Protein AF-A0A6C0HVS1-F1 (afdb_monomer_lite)

Secondary structure (DSSP, 8-state):
--HHHHHHHHHHHHHHHHHHHHHHHHHHH--HHHHHHHHHHHHHHHHHHHHHHTTS-SSHHHHHHHHHHHHHHHHHHHHHH-----HHHHHHHHHHHHHHHHHHH-

pLDDT: mean 84.41, std 9.45, range [53.28, 97.5]

Organism: NCBI:txid1070528

Foldseek 3Di:
DDPVLVVLLVVLLVLQLQLVVLVVCCVVVVDCVSVVSSVVSVVVSVVSVVVNVVPDDCADVVLVSVLVSLVVSVVCCCPVVVDDDDPVNVVVSVVVSVVSNVVRND

Radius of gyration: 15.2 Å; chains: 1; bounding box: 33×30×41 Å

Structure (mmCIF, N/CA/C/O backbone):
data_AF-A0A6C0HVS1-F1
#
_entry.id   AF-A0A6C0HVS1-F1
#
loop_
_atom_site.group_PDB
_atom_site.id
_atom_site.type_symbol
_at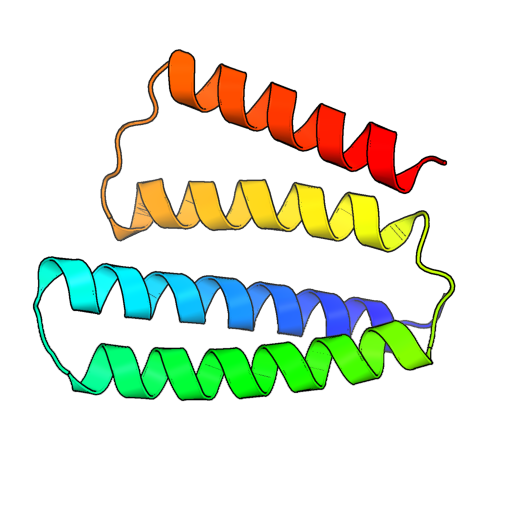om_site.label_atom_id
_atom_site.label_alt_id
_atom_site.label_comp_id
_atom_site.label_asym_id
_atom_site.label_entity_id
_atom_site.label_seq_id
_atom_site.pdbx_PDB_ins_code
_atom_site.Cartn_x
_atom_site.Cartn_y
_atom_site.Cartn_z
_atom_site.occupancy
_atom_site.B_iso_or_equiv
_atom_site.auth_seq_id
_atom_site.auth_comp_id
_atom_site.auth_asym_id
_atom_site.auth_atom_id
_atom_site.pdbx_PDB_model_num
ATOM 1 N N . MET A 1 1 ? -9.545 -7.622 23.564 1.00 59.09 1 MET A N 1
ATOM 2 C CA . MET A 1 1 ? -9.299 -7.412 22.119 1.00 59.09 1 MET A CA 1
ATOM 3 C C . MET A 1 1 ? -8.838 -8.734 21.523 1.00 59.09 1 MET A C 1
ATOM 5 O O . MET A 1 1 ? -7.951 -9.351 22.096 1.00 59.09 1 MET A O 1
ATOM 9 N N . ASN A 1 2 ? -9.495 -9.236 20.476 1.00 69.25 2 ASN A N 1
ATOM 10 C CA . ASN A 1 2 ? -9.283 -10.615 20.032 1.00 69.25 2 ASN A CA 1
ATOM 11 C C . ASN A 1 2 ? -7.993 -10.714 19.194 1.00 69.25 2 ASN A C 1
ATOM 13 O O . ASN A 1 2 ? -7.910 -10.098 18.134 1.00 69.25 2 ASN A O 1
ATOM 17 N N . TYR A 1 3 ? -6.995 -11.468 19.667 1.00 76.75 3 TYR A N 1
ATOM 18 C CA . TYR A 1 3 ? -5.685 -11.666 19.015 1.00 76.75 3 TYR A CA 1
ATOM 19 C C . TYR A 1 3 ? -5.809 -12.067 17.533 1.00 76.75 3 TYR A C 1
ATOM 21 O O . TYR A 1 3 ? -5.043 -11.623 16.680 1.00 76.75 3 TYR A O 1
ATOM 29 N N . TYR A 1 4 ? -6.866 -12.815 17.215 1.00 78.81 4 TYR A N 1
ATOM 30 C CA . TYR A 1 4 ? -7.251 -13.198 15.860 1.00 78.81 4 TYR A CA 1
ATOM 31 C C . TYR A 1 4 ? -7.418 -12.012 14.889 1.00 78.81 4 TYR A C 1
ATOM 33 O O . TYR A 1 4 ? -7.068 -12.112 13.717 1.00 78.81 4 TYR A O 1
ATOM 41 N N . ILE A 1 5 ? -7.930 -10.875 15.366 1.00 77.19 5 ILE A N 1
ATOM 42 C CA . ILE A 1 5 ? -8.193 -9.694 14.533 1.00 77.19 5 ILE A CA 1
ATOM 43 C C . ILE A 1 5 ? -6.888 -8.977 14.188 1.00 77.19 5 ILE A C 1
ATOM 45 O O . ILE A 1 5 ? -6.702 -8.562 13.049 1.00 77.19 5 ILE A O 1
ATOM 49 N N . ILE A 1 6 ? -5.962 -8.888 15.148 1.00 78.75 6 ILE A N 1
ATOM 50 C CA . ILE A 1 6 ? -4.624 -8.330 14.910 1.00 78.75 6 ILE A CA 1
ATOM 51 C C . ILE A 1 6 ? -3.905 -9.162 13.846 1.00 78.75 6 ILE A C 1
ATOM 53 O O . ILE A 1 6 ? -3.340 -8.605 12.909 1.00 78.75 6 ILE A O 1
ATOM 57 N N . LEU A 1 7 ? -3.972 -10.492 13.958 1.00 82.56 7 LEU A N 1
ATOM 58 C CA . LEU A 1 7 ? -3.392 -11.400 12.969 1.00 82.56 7 LEU A CA 1
ATOM 59 C C . LEU A 1 7 ? -4.009 -11.216 11.579 1.00 82.56 7 LEU A C 1
ATOM 61 O O . LEU A 1 7 ? -3.274 -11.127 10.597 1.00 82.56 7 LEU A O 1
ATOM 65 N N . LEU A 1 8 ? -5.340 -11.113 11.486 1.00 83.12 8 LEU A N 1
ATOM 66 C CA . LEU A 1 8 ? -6.022 -10.848 10.217 1.00 83.12 8 LEU A CA 1
ATOM 67 C C . LEU A 1 8 ? -5.593 -9.512 9.608 1.00 83.12 8 LEU A C 1
ATOM 69 O O . LEU A 1 8 ? -5.245 -9.467 8.430 1.00 83.12 8 LEU A O 1
ATOM 73 N N . ALA A 1 9 ? -5.562 -8.444 10.401 1.00 81.50 9 ALA A N 1
ATOM 74 C CA . ALA A 1 9 ? -5.131 -7.129 9.948 1.00 81.50 9 ALA A CA 1
ATOM 75 C C . ALA A 1 9 ? -3.679 -7.135 9.457 1.00 81.50 9 ALA A C 1
ATOM 77 O O . ALA A 1 9 ? -3.381 -6.609 8.388 1.00 81.50 9 ALA A O 1
ATOM 78 N N . PHE A 1 10 ? -2.785 -7.792 10.195 1.00 84.06 10 PHE A N 1
ATOM 79 C CA . PHE A 1 10 ? -1.392 -7.945 9.797 1.00 84.06 10 PHE A CA 1
ATOM 80 C C . PHE A 1 10 ? -1.260 -8.728 8.483 1.00 84.06 10 PHE A C 1
ATOM 82 O O . PHE A 1 10 ? -0.537 -8.308 7.579 1.00 84.06 10 PHE A O 1
ATOM 89 N N . SER A 1 11 ? -2.016 -9.821 8.331 1.00 87.56 11 SER A N 1
ATOM 90 C CA . SER A 1 11 ? -2.041 -10.598 7.088 1.00 87.56 11 SER A CA 1
ATOM 91 C C . SER A 1 11 ? -2.574 -9.787 5.901 1.00 87.56 11 SER A C 1
ATOM 93 O O . SER A 1 11 ? -1.990 -9.837 4.820 1.00 87.56 11 SER A O 1
ATOM 95 N N . ALA A 1 12 ? -3.611 -8.968 6.108 1.00 88.12 12 ALA A N 1
ATOM 96 C CA . ALA A 1 12 ? -4.156 -8.083 5.084 1.00 88.12 12 ALA A CA 1
ATOM 97 C C . ALA A 1 12 ? -3.120 -7.036 4.643 1.00 88.12 12 ALA A C 1
ATOM 99 O O . ALA A 1 12 ? -2.922 -6.834 3.445 1.00 88.12 12 ALA A O 1
ATOM 100 N N . SER A 1 13 ? -2.388 -6.436 5.586 1.00 86.00 13 SER A N 1
ATOM 101 C CA . SER A 1 13 ? -1.306 -5.494 5.278 1.00 86.00 13 SER A CA 1
ATOM 102 C C . SER A 1 13 ? -0.204 -6.133 4.432 1.00 86.00 13 SER A C 1
ATOM 104 O O . SER A 1 13 ? 0.254 -5.527 3.464 1.00 86.00 13 SER A O 1
ATOM 106 N N . ILE A 1 14 ? 0.187 -7.375 4.740 1.00 89.75 14 ILE A N 1
ATOM 107 C CA . ILE A 1 14 ? 1.163 -8.127 3.939 1.00 89.75 14 ILE A CA 1
ATOM 108 C C . ILE A 1 14 ? 0.637 -8.339 2.516 1.00 89.75 14 ILE A C 1
ATOM 110 O O . ILE A 1 14 ? 1.331 -8.014 1.553 1.00 89.75 14 ILE A O 1
ATOM 114 N N . ILE A 1 15 ? -0.595 -8.836 2.367 1.00 92.56 15 ILE A N 1
ATOM 115 C CA . ILE A 1 15 ? -1.201 -9.080 1.050 1.00 92.56 15 ILE A CA 1
ATOM 116 C C . ILE A 1 15 ? -1.236 -7.785 0.231 1.00 92.56 15 ILE A C 1
ATOM 118 O O . ILE A 1 15 ? -0.852 -7.791 -0.940 1.00 92.56 15 ILE A O 1
ATOM 122 N N . ALA A 1 16 ? -1.626 -6.662 0.837 1.00 89.69 16 ALA A N 1
ATOM 123 C CA . ALA A 1 16 ? -1.666 -5.370 0.161 1.00 89.69 16 ALA A CA 1
ATOM 124 C C . ALA A 1 16 ? -0.286 -4.923 -0.347 1.00 89.69 16 ALA A C 1
ATOM 126 O O . ALA A 1 16 ? -0.163 -4.473 -1.487 1.00 89.69 16 ALA A O 1
ATOM 127 N N . ILE A 1 17 ? 0.762 -5.096 0.463 1.00 89.75 17 ILE A N 1
ATOM 128 C CA . ILE A 1 17 ? 2.143 -4.793 0.070 1.00 89.75 17 ILE A CA 1
ATOM 129 C C . ILE A 1 17 ? 2.561 -5.640 -1.134 1.00 89.75 17 ILE A C 1
ATOM 131 O O . ILE A 1 17 ? 3.045 -5.099 -2.129 1.00 89.75 17 ILE A O 1
ATOM 135 N N . PHE A 1 18 ? 2.335 -6.955 -1.082 1.00 91.31 18 PHE A N 1
ATOM 136 C CA . PHE A 1 18 ? 2.656 -7.841 -2.202 1.00 91.31 18 PHE A CA 1
ATOM 137 C C . PHE A 1 18 ? 1.876 -7.463 -3.465 1.00 91.31 18 PHE A C 1
ATOM 139 O O . PHE A 1 18 ? 2.463 -7.403 -4.545 1.00 91.31 18 PHE A O 1
ATOM 146 N N . SER A 1 19 ? 0.591 -7.126 -3.332 1.00 91.19 19 SER A N 1
ATOM 147 C CA . SER A 1 19 ? -0.253 -6.670 -4.448 1.00 91.19 19 SER A CA 1
ATOM 148 C C . SER A 1 19 ? 0.392 -5.486 -5.177 1.00 91.19 19 SER A C 1
ATOM 150 O O . SER A 1 19 ? 0.527 -5.497 -6.402 1.00 91.19 19 SER A O 1
ATOM 152 N N . LEU A 1 20 ? 0.867 -4.494 -4.418 1.00 89.88 20 LEU A N 1
ATOM 153 C CA . LEU A 1 20 ? 1.523 -3.301 -4.955 1.00 89.88 20 LEU A CA 1
ATOM 154 C C . LEU A 1 20 ? 2.880 -3.606 -5.598 1.00 89.88 20 LEU A C 1
ATOM 156 O O . LEU A 1 20 ? 3.182 -3.056 -6.658 1.00 89.88 20 LEU A O 1
ATOM 160 N N . ILE A 1 21 ? 3.675 -4.509 -5.012 1.00 92.00 21 ILE A N 1
ATOM 161 C CA . ILE A 1 21 ? 4.949 -4.957 -5.598 1.00 92.00 21 ILE A CA 1
ATOM 162 C C . ILE A 1 21 ? 4.713 -5.538 -6.997 1.00 92.00 21 ILE A C 1
ATOM 164 O O . ILE A 1 21 ? 5.419 -5.184 -7.943 1.00 92.00 21 ILE A O 1
ATOM 168 N N . PHE A 1 22 ? 3.709 -6.405 -7.151 1.00 94.19 22 PHE A N 1
ATOM 169 C CA . PHE A 1 22 ? 3.401 -7.031 -8.435 1.00 94.19 22 PHE A CA 1
ATOM 170 C C . PHE A 1 22 ? 2.841 -6.033 -9.458 1.00 94.19 22 PHE A C 1
ATOM 172 O O . PHE A 1 22 ? 3.263 -6.066 -10.615 1.00 94.19 22 PHE A O 1
ATOM 179 N N . ILE A 1 23 ? 2.001 -5.072 -9.049 1.00 93.50 23 ILE A N 1
ATOM 180 C CA . ILE A 1 23 ? 1.603 -3.964 -9.939 1.00 93.50 23 ILE A CA 1
ATOM 181 C C . ILE A 1 23 ? 2.831 -3.196 -10.423 1.00 93.50 23 ILE A C 1
ATOM 183 O O . ILE A 1 23 ? 2.985 -2.946 -11.618 1.00 93.50 23 ILE A O 1
ATOM 187 N N . LYS A 1 24 ? 3.719 -2.806 -9.507 1.00 90.12 24 LYS A N 1
ATOM 188 C CA . LYS A 1 24 ? 4.893 -2.009 -9.857 1.00 90.12 24 LYS A CA 1
ATOM 189 C C . LYS A 1 24 ? 5.823 -2.779 -10.797 1.00 90.12 2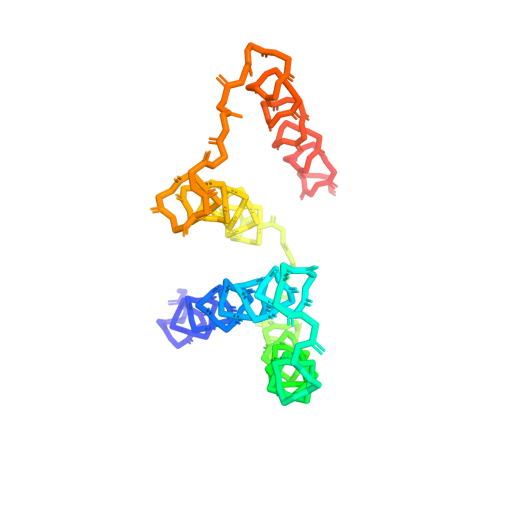4 LYS A C 1
ATOM 191 O O . LYS A 1 24 ? 6.292 -2.208 -11.779 1.00 90.12 24 LYS A O 1
ATOM 196 N N . ARG A 1 25 ? 6.016 -4.082 -10.567 1.00 92.19 25 ARG A N 1
ATOM 197 C CA . ARG A 1 25 ? 6.740 -4.971 -11.491 1.00 92.19 25 ARG A CA 1
ATOM 198 C C . ARG A 1 25 ? 6.088 -5.040 -12.868 1.00 92.19 25 ARG A C 1
ATOM 200 O O . ARG A 1 25 ? 6.803 -4.968 -13.859 1.00 92.19 25 ARG A O 1
ATOM 207 N N . TYR A 1 26 ? 4.759 -5.102 -12.955 1.00 95.12 26 TYR A N 1
ATOM 208 C CA . TYR A 1 26 ? 4.063 -5.011 -14.241 1.00 95.12 26 TYR A CA 1
ATOM 209 C C . TYR A 1 26 ? 4.319 -3.670 -14.942 1.00 95.12 26 TYR A C 1
ATOM 211 O O . TYR A 1 26 ? 4.567 -3.641 -16.144 1.00 95.12 26 TYR A O 1
ATOM 219 N N . ILE A 1 27 ? 4.301 -2.552 -14.212 1.00 93.25 27 ILE A N 1
ATOM 220 C CA . ILE A 1 27 ? 4.559 -1.228 -14.799 1.00 93.25 27 ILE A CA 1
ATOM 221 C C . ILE A 1 27 ? 5.966 -1.160 -15.413 1.00 93.25 27 ILE A C 1
ATOM 223 O O . ILE A 1 27 ? 6.107 -0.598 -16.499 1.00 93.25 27 ILE A O 1
ATOM 227 N N . ILE A 1 28 ? 6.965 -1.744 -14.741 1.00 92.81 28 ILE A N 1
ATOM 228 C CA . ILE A 1 28 ? 8.373 -1.733 -15.164 1.00 92.81 28 ILE A CA 1
ATOM 229 C C . ILE A 1 28 ? 8.633 -2.755 -16.281 1.00 92.81 28 ILE A C 1
ATOM 231 O O . ILE A 1 28 ? 9.115 -2.382 -17.345 1.00 92.81 28 ILE A O 1
ATOM 235 N N . ASN A 1 29 ? 8.293 -4.028 -16.061 1.00 93.56 29 ASN A N 1
ATOM 236 C CA . ASN A 1 29 ? 8.671 -5.132 -16.950 1.00 93.56 29 ASN A CA 1
ATOM 237 C C . ASN A 1 29 ? 7.632 -5.428 -18.041 1.00 93.56 29 ASN A C 1
ATOM 239 O O . ASN A 1 29 ? 7.926 -6.155 -18.983 1.00 93.56 29 ASN A O 1
ATOM 243 N N . LYS A 1 30 ? 6.396 -4.925 -17.904 1.00 92.88 30 LYS A N 1
ATOM 244 C CA . LYS A 1 30 ? 5.243 -5.213 -18.785 1.00 92.88 30 LYS A CA 1
ATOM 245 C C . LYS A 1 30 ? 4.837 -6.688 -18.881 1.00 92.88 30 LYS A C 1
ATOM 247 O O . LYS A 1 30 ? 4.033 -7.058 -19.732 1.00 92.88 30 LYS A O 1
ATOM 252 N N . GLU A 1 31 ? 5.314 -7.529 -17.971 1.00 94.81 31 GLU A N 1
ATOM 253 C CA . GLU A 1 31 ? 4.976 -8.952 -17.950 1.00 94.81 31 GLU A CA 1
ATOM 254 C C . GLU A 1 31 ? 3.572 -9.186 -17.372 1.00 94.81 31 GLU A C 1
ATOM 256 O O . GLU A 1 31 ? 3.321 -8.941 -16.188 1.00 94.81 31 GLU A O 1
ATOM 261 N N . PHE A 1 32 ? 2.658 -9.700 -18.197 1.00 93.69 32 PHE A N 1
ATOM 262 C CA . PHE A 1 32 ? 1.239 -9.855 -17.855 1.00 93.69 32 PHE A CA 1
ATOM 263 C C . PHE A 1 32 ? 0.979 -10.737 -16.623 1.00 93.69 32 PHE A C 1
ATOM 265 O O . PHE A 1 32 ? 0.042 -10.479 -15.868 1.00 93.69 32 PHE A O 1
ATOM 272 N N . TYR A 1 33 ? 1.827 -11.737 -16.359 1.00 95.31 33 TYR A N 1
ATOM 273 C CA . TYR A 1 33 ? 1.660 -12.614 -15.195 1.00 95.31 33 TYR A CA 1
ATOM 274 C C . TYR A 1 33 ? 1.701 -11.839 -13.866 1.00 95.31 33 TYR A C 1
ATOM 276 O O . TYR A 1 33 ? 0.996 -12.202 -12.927 1.00 95.31 33 TYR A O 1
ATOM 284 N N . ASN A 1 34 ? 2.458 -10.735 -13.788 1.00 94.00 34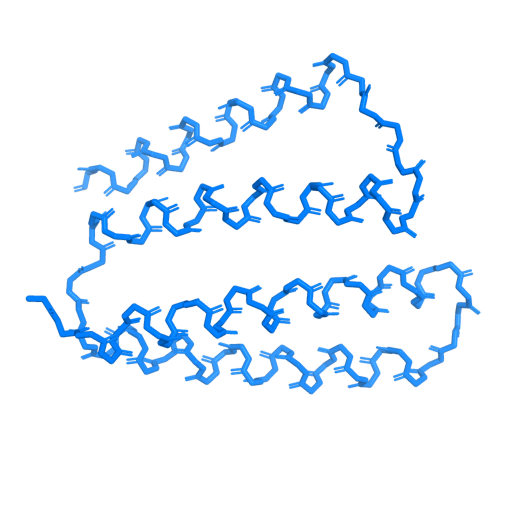 ASN A N 1
ATOM 285 C CA . ASN A 1 34 ? 2.497 -9.885 -12.597 1.00 94.00 34 ASN A CA 1
ATOM 286 C C . ASN A 1 34 ? 1.126 -9.236 -12.329 1.00 94.00 34 ASN A C 1
ATOM 288 O O . ASN A 1 34 ? 0.729 -9.082 -11.177 1.00 94.00 34 ASN A O 1
ATOM 292 N N . LEU A 1 35 ? 0.372 -8.905 -13.382 1.00 94.31 35 LEU A N 1
ATOM 293 C CA . LEU A 1 35 ? -0.971 -8.335 -13.270 1.00 94.31 35 LEU A CA 1
ATOM 294 C C . LEU A 1 35 ? -1.973 -9.382 -12.770 1.00 94.31 35 LEU A C 1
ATOM 296 O O . LEU A 1 35 ? -2.772 -9.091 -11.884 1.00 94.31 35 LEU A O 1
ATOM 300 N N . VAL A 1 36 ? -1.876 -10.617 -13.269 1.00 97.12 36 VAL A N 1
ATOM 301 C CA . VAL A 1 36 ? -2.710 -11.738 -12.803 1.00 97.12 36 VAL A CA 1
ATOM 302 C C . VAL A 1 36 ? -2.463 -12.025 -11.320 1.00 97.12 36 VAL A C 1
ATOM 304 O O . VAL A 1 36 ? -3.416 -12.143 -10.552 1.00 97.12 36 VAL A O 1
ATOM 307 N N . ILE A 1 37 ? -1.197 -12.077 -10.891 1.00 95.94 37 ILE A N 1
ATOM 308 C CA . ILE A 1 37 ? -0.849 -12.281 -9.478 1.00 95.94 37 ILE A CA 1
ATOM 309 C C . ILE A 1 37 ? -1.388 -11.131 -8.621 1.00 95.94 37 ILE A C 1
ATOM 311 O O . ILE A 1 37 ? -2.024 -11.382 -7.598 1.00 95.94 37 ILE A O 1
ATOM 315 N N . ALA A 1 38 ? -1.195 -9.879 -9.046 1.00 94.81 38 ALA A N 1
ATOM 316 C CA . ALA A 1 38 ? -1.730 -8.721 -8.333 1.00 94.81 38 ALA A CA 1
ATOM 317 C C . ALA A 1 38 ? -3.258 -8.790 -8.193 1.00 94.81 38 ALA A C 1
ATOM 319 O O . ALA A 1 38 ? -3.786 -8.537 -7.114 1.00 94.81 38 ALA A O 1
ATOM 320 N N . PHE A 1 39 ? -3.968 -9.179 -9.254 1.00 96.31 39 PHE A N 1
ATOM 321 C CA . PHE A 1 39 ? -5.421 -9.325 -9.235 1.00 96.31 39 PHE A CA 1
ATOM 322 C C . PHE A 1 39 ? -5.888 -10.372 -8.213 1.00 96.31 39 PHE A C 1
ATOM 324 O O . PHE A 1 39 ? -6.776 -10.095 -7.407 1.00 96.31 39 PHE A O 1
ATOM 331 N N . ILE A 1 40 ? -5.244 -11.544 -8.181 1.00 97.50 40 ILE A N 1
ATOM 332 C CA . ILE A 1 40 ? -5.535 -12.595 -7.193 1.00 97.50 40 ILE A CA 1
ATOM 333 C C . ILE A 1 40 ? -5.285 -12.083 -5.767 1.00 97.50 40 ILE A C 1
ATOM 335 O O . ILE A 1 40 ? -6.112 -12.293 -4.877 1.00 97.50 40 ILE A O 1
ATOM 339 N N . LEU A 1 41 ? -4.172 -11.377 -5.546 1.00 96.00 41 LEU A N 1
ATOM 340 C CA . LEU A 1 41 ? -3.848 -10.803 -4.241 1.00 96.00 41 LEU A CA 1
ATOM 341 C C . LEU A 1 41 ? -4.874 -9.746 -3.807 1.00 96.00 41 LEU A C 1
ATOM 343 O O . LEU A 1 41 ? -5.267 -9.740 -2.643 1.00 96.00 41 LEU A O 1
ATOM 347 N N . TYR A 1 42 ? -5.387 -8.918 -4.721 1.00 94.00 42 TYR A N 1
ATOM 348 C CA . TYR A 1 42 ? -6.462 -7.975 -4.400 1.00 94.00 42 TYR A CA 1
ATOM 349 C C . TYR A 1 42 ? -7.778 -8.657 -4.036 1.00 94.00 42 TYR A C 1
ATOM 351 O O . TYR A 1 42 ? -8.462 -8.188 -3.129 1.00 94.00 42 TYR A O 1
ATOM 359 N N . ILE A 1 43 ? -8.129 -9.771 -4.685 1.00 96.00 43 ILE A N 1
ATOM 360 C CA . ILE A 1 43 ? -9.304 -10.561 -4.287 1.00 96.00 43 ILE A CA 1
ATOM 361 C C . ILE A 1 43 ? -9.125 -11.079 -2.855 1.00 96.00 43 ILE A C 1
ATOM 363 O O . ILE A 1 43 ? -10.023 -10.932 -2.026 1.00 96.00 43 ILE A O 1
ATOM 367 N N . LEU A 1 44 ? -7.954 -11.636 -2.532 1.00 94.25 44 LEU A N 1
ATOM 368 C CA . LEU A 1 44 ? -7.646 -12.107 -1.177 1.00 94.25 44 LEU A CA 1
ATOM 369 C C . LEU A 1 44 ? -7.664 -10.969 -0.147 1.00 94.25 44 LEU A C 1
ATOM 371 O O . LEU A 1 44 ? -8.156 -11.150 0.972 1.00 94.25 44 LEU A O 1
ATOM 375 N N . LEU A 1 45 ? -7.163 -9.793 -0.524 1.00 91.12 45 LEU A N 1
ATOM 376 C CA . LEU A 1 45 ? -7.204 -8.598 0.310 1.00 91.12 45 LEU A CA 1
ATOM 377 C C . LEU A 1 45 ? -8.648 -8.180 0.603 1.00 91.12 45 LEU A C 1
ATOM 379 O O . LEU A 1 45 ? -8.996 -7.936 1.756 1.00 91.12 45 LEU A O 1
ATOM 383 N N . LEU A 1 46 ? -9.500 -8.162 -0.422 1.00 91.25 46 LEU A N 1
ATOM 384 C CA . LEU A 1 46 ? -10.906 -7.793 -0.298 1.00 91.25 46 LEU A CA 1
ATOM 385 C C . LEU A 1 46 ? -11.656 -8.759 0.629 1.00 91.25 46 LEU A C 1
ATOM 387 O O . LEU A 1 46 ? -12.360 -8.317 1.535 1.00 91.25 46 LEU A O 1
ATOM 391 N N . LEU A 1 47 ? -11.437 -10.069 0.482 1.00 91.38 47 LEU A N 1
ATOM 392 C CA . LEU A 1 47 ? -12.000 -11.079 1.388 1.00 91.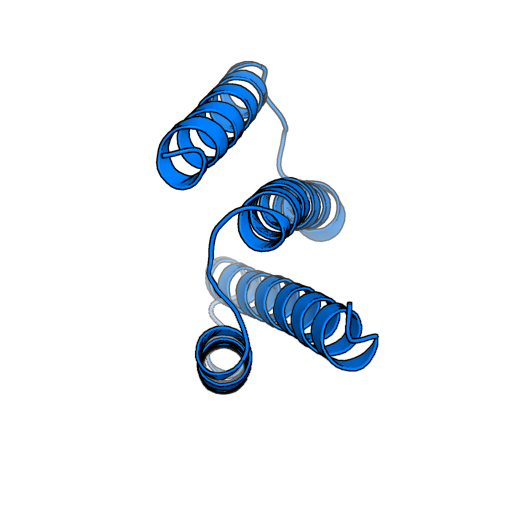38 47 LEU A CA 1
ATOM 393 C C . LEU A 1 47 ? -11.524 -10.899 2.838 1.00 91.38 47 LEU A C 1
ATOM 395 O O . LEU A 1 47 ? -12.291 -11.118 3.778 1.00 91.38 47 LEU A O 1
ATOM 399 N N . SER A 1 48 ? -10.267 -10.493 3.030 1.00 88.19 48 SER A N 1
ATOM 400 C CA . SER A 1 48 ? -9.712 -10.215 4.360 1.00 88.19 48 SER A CA 1
ATOM 401 C C . SER A 1 48 ? -10.367 -8.989 4.997 1.00 88.19 48 SER A C 1
ATOM 403 O O . SER A 1 48 ? -10.703 -9.026 6.180 1.00 88.19 48 SER A O 1
ATOM 405 N N . TYR A 1 49 ? -10.612 -7.933 4.216 1.00 84.31 49 TYR A N 1
ATOM 406 C CA . TYR A 1 49 ? -11.316 -6.743 4.691 1.00 84.31 49 TYR A CA 1
ATOM 407 C C . TYR A 1 49 ? -12.778 -7.012 5.040 1.00 84.31 49 TYR A C 1
ATOM 409 O O . TYR A 1 49 ? -13.211 -6.559 6.093 1.00 84.31 49 TYR A O 1
ATOM 417 N N . ILE A 1 50 ? -13.509 -7.809 4.251 1.00 86.62 50 ILE A N 1
ATOM 418 C CA . ILE A 1 50 ? -14.883 -8.215 4.602 1.00 86.62 50 ILE A CA 1
ATOM 419 C C . ILE A 1 50 ? -14.907 -8.853 5.999 1.00 86.62 50 ILE A C 1
ATOM 421 O O . ILE A 1 50 ? -15.640 -8.405 6.877 1.00 86.62 50 ILE A O 1
ATOM 425 N N . LYS A 1 51 ? -14.027 -9.831 6.251 1.00 85.06 51 LYS A N 1
ATOM 426 C CA . LYS A 1 51 ? -13.940 -10.507 7.558 1.00 85.06 51 LYS A CA 1
ATOM 427 C C . LYS A 1 51 ? -13.524 -9.584 8.704 1.00 85.06 51 LYS A C 1
ATOM 429 O O . LYS A 1 51 ? -13.901 -9.832 9.849 1.00 85.06 51 LYS A O 1
ATOM 434 N N . LEU A 1 52 ? -12.699 -8.576 8.425 1.00 80.12 52 LEU A N 1
ATOM 435 C CA . LEU A 1 52 ? -12.297 -7.576 9.415 1.00 80.12 52 LEU A CA 1
ATOM 436 C C . LEU A 1 52 ? -13.465 -6.650 9.767 1.00 80.12 52 LEU A C 1
ATOM 438 O O . LEU A 1 52 ? -13.697 -6.401 10.949 1.00 80.12 52 LEU A O 1
ATOM 442 N N . PHE A 1 53 ? -14.221 -6.197 8.766 1.00 76.19 53 PHE A N 1
ATOM 443 C CA . PHE A 1 53 ? -15.343 -5.276 8.951 1.00 76.19 53 PHE A CA 1
ATOM 444 C C . PHE A 1 53 ? -16.576 -5.931 9.576 1.00 76.19 53 PHE A C 1
ATOM 446 O O . PHE A 1 53 ? -17.293 -5.271 10.316 1.00 76.19 53 PHE A O 1
ATOM 453 N N . GLU A 1 54 ? -16.790 -7.233 9.384 1.00 78.00 54 GLU A N 1
ATOM 454 C CA . GLU A 1 54 ? -17.868 -7.967 10.066 1.00 78.00 54 GLU A CA 1
ATOM 455 C C . GLU A 1 54 ? -17.686 -8.055 11.593 1.00 78.00 54 GLU A C 1
ATOM 457 O O . GLU A 1 54 ? -18.646 -8.323 12.312 1.00 78.00 54 GLU A O 1
ATOM 462 N N . LYS A 1 55 ? -16.460 -7.879 12.112 1.00 68.25 55 LYS A N 1
ATOM 463 C CA . LYS A 1 55 ? -16.120 -8.202 13.510 1.00 68.25 55 LYS A CA 1
ATOM 464 C C . LYS A 1 55 ? -15.812 -7.003 14.413 1.00 68.25 55 LYS A C 1
ATOM 466 O O . LYS A 1 55 ? -15.585 -7.230 15.603 1.00 68.25 55 LYS A O 1
ATOM 471 N N . GLN A 1 56 ? -15.767 -5.766 13.910 1.00 63.50 56 GLN A N 1
ATOM 472 C CA . GLN A 1 56 ? -15.416 -4.587 14.720 1.00 63.50 56 GLN A CA 1
ATOM 473 C C . GLN A 1 56 ? -16.136 -3.298 14.316 1.00 63.50 56 GLN A C 1
ATOM 475 O O . GLN A 1 56 ? -16.360 -3.038 13.138 1.00 63.50 56 GLN A O 1
ATOM 480 N N . GLU A 1 57 ? -16.367 -2.441 15.315 1.00 57.75 57 GLU A N 1
ATOM 481 C CA . GLU A 1 57 ? -16.543 -1.002 15.116 1.00 57.75 57 GLU A CA 1
ATOM 482 C C . GLU A 1 57 ? -15.215 -0.385 14.637 1.00 57.75 57 GLU A C 1
ATOM 484 O O . GLU A 1 57 ? -14.155 -0.579 15.234 1.00 57.75 57 GLU A O 1
ATOM 489 N N . LEU A 1 58 ? -15.287 0.339 13.521 1.00 61.44 58 LEU A N 1
ATOM 490 C CA . LEU A 1 58 ? -14.187 0.767 12.647 1.00 61.44 58 LEU A CA 1
ATOM 491 C C . LEU A 1 58 ? -13.131 1.716 13.252 1.00 61.44 58 LEU A C 1
ATOM 493 O O . LEU A 1 58 ? -12.172 2.042 12.559 1.00 61.44 58 LEU A O 1
ATOM 497 N N . SER A 1 59 ? -13.272 2.218 14.478 1.00 60.38 59 SER A N 1
ATOM 498 C CA . SER A 1 59 ? -12.742 3.559 14.771 1.00 60.38 59 SER A CA 1
ATOM 499 C C . SER A 1 59 ? -11.249 3.633 15.124 1.00 60.38 59 SER A C 1
ATOM 501 O O . SER A 1 59 ? -10.525 4.402 14.508 1.00 60.38 59 SER A O 1
ATOM 503 N N . SER A 1 60 ? -10.722 2.860 16.080 1.00 64.94 60 SER A N 1
ATOM 504 C CA . SER A 1 60 ? -9.379 3.162 16.634 1.00 64.94 60 SER A CA 1
ATOM 505 C C . SER A 1 60 ? -8.222 2.338 16.054 1.00 64.94 60 SER A C 1
ATOM 507 O O . SER A 1 60 ? -7.176 2.884 15.702 1.00 64.94 60 SER A O 1
ATOM 509 N N . LEU A 1 61 ? -8.381 1.021 15.916 1.00 66.31 61 LEU A N 1
ATOM 510 C CA . LEU A 1 61 ? -7.328 0.147 15.374 1.00 66.31 61 LEU A CA 1
ATOM 511 C C . LEU A 1 61 ? -7.119 0.326 13.880 1.00 66.31 61 LEU A C 1
ATOM 513 O O . LEU A 1 61 ? -5.992 0.219 13.399 1.00 66.31 61 LEU A O 1
ATOM 517 N N . TYR A 1 62 ? -8.195 0.609 13.155 1.0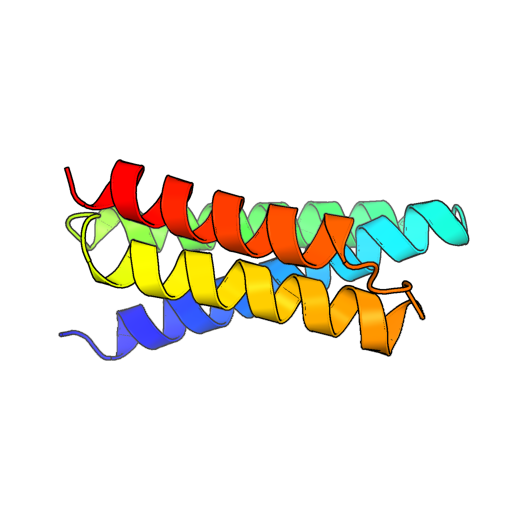0 69.81 62 TYR A N 1
ATOM 518 C CA . TYR A 1 62 ? -8.147 0.810 11.716 1.00 69.81 62 TYR A CA 1
ATOM 519 C C . TYR A 1 62 ? -7.274 2.014 11.346 1.00 69.81 62 TYR A C 1
ATOM 521 O O . TYR A 1 62 ? -6.491 1.926 10.406 1.00 69.81 62 TYR A O 1
ATOM 529 N N . ILE A 1 63 ? -7.315 3.086 12.147 1.00 72.62 63 ILE A N 1
ATOM 530 C CA . ILE A 1 63 ? -6.440 4.259 12.000 1.00 72.62 63 ILE A CA 1
ATOM 531 C C . ILE A 1 63 ? -4.971 3.860 12.070 1.00 72.62 63 ILE A C 1
ATOM 533 O O . ILE A 1 63 ? -4.186 4.187 11.181 1.00 72.62 63 ILE A O 1
ATOM 537 N N . ILE A 1 64 ? -4.601 3.145 13.135 1.00 72.19 64 ILE A N 1
ATOM 538 C CA . ILE A 1 64 ? -3.215 2.733 13.375 1.00 72.19 64 ILE A CA 1
ATOM 539 C C . ILE A 1 64 ? -2.749 1.815 12.246 1.00 72.19 64 ILE A C 1
ATOM 541 O O . ILE A 1 64 ? -1.651 1.990 11.725 1.00 72.19 64 ILE A O 1
ATOM 545 N N . LEU A 1 65 ? -3.598 0.871 11.834 1.00 74.06 65 LEU A N 1
ATOM 546 C CA . LEU A 1 65 ? -3.303 -0.057 10.747 1.00 74.06 65 LEU A CA 1
ATOM 547 C C . LEU A 1 65 ? -3.135 0.657 9.405 1.00 74.06 65 LEU A C 1
ATOM 549 O O . LEU A 1 65 ? -2.173 0.364 8.700 1.00 74.06 65 LEU A O 1
ATOM 553 N N . GLN A 1 66 ? -4.004 1.615 9.070 1.00 76.81 66 GLN A N 1
ATOM 554 C CA . GLN A 1 66 ? -3.881 2.388 7.834 1.00 76.81 66 GLN A CA 1
ATOM 555 C C . GLN A 1 66 ? -2.607 3.228 7.813 1.00 76.81 66 GLN A C 1
ATOM 557 O O . GLN A 1 66 ? -1.875 3.201 6.826 1.00 76.81 66 GLN A O 1
ATOM 562 N N . ILE A 1 67 ? -2.302 3.935 8.904 1.00 82.06 67 ILE A N 1
ATOM 563 C CA . ILE A 1 67 ? -1.072 4.727 8.995 1.00 82.06 67 ILE A CA 1
ATOM 564 C C . ILE A 1 67 ? 0.151 3.814 8.853 1.00 82.06 67 ILE A C 1
ATOM 566 O O . ILE A 1 67 ? 1.033 4.091 8.041 1.00 82.06 67 ILE A O 1
ATOM 570 N N . LEU A 1 68 ? 0.188 2.689 9.574 1.00 80.88 68 LEU A N 1
ATOM 571 C CA . LEU A 1 68 ? 1.274 1.711 9.472 1.00 80.88 68 LEU A CA 1
ATOM 572 C C . LEU A 1 68 ? 1.429 1.185 8.034 1.00 80.88 68 LEU A C 1
ATOM 574 O O . LEU A 1 68 ? 2.546 1.048 7.537 1.00 80.88 68 LEU A O 1
ATOM 578 N N . GLN A 1 69 ? 0.314 0.929 7.349 1.00 80.25 69 GLN A N 1
ATOM 579 C CA . GLN A 1 69 ? 0.297 0.442 5.974 1.00 80.25 69 GLN A CA 1
ATOM 580 C C . GLN A 1 69 ? 0.885 1.467 4.994 1.00 80.25 69 GLN A C 1
ATOM 582 O O . GLN A 1 69 ? 1.649 1.076 4.114 1.00 80.25 69 GLN A O 1
ATOM 587 N N . ILE A 1 70 ? 0.622 2.766 5.177 1.00 84.31 70 ILE A N 1
ATOM 588 C CA . ILE A 1 70 ? 1.238 3.838 4.372 1.00 84.31 70 ILE A CA 1
ATOM 589 C C . ILE A 1 70 ? 2.761 3.804 4.510 1.00 84.31 70 ILE A C 1
ATOM 591 O O . ILE A 1 70 ? 3.471 3.808 3.503 1.00 84.31 70 ILE A O 1
ATOM 595 N N . PHE A 1 71 ? 3.272 3.723 5.742 1.00 84.69 71 PHE A N 1
ATOM 596 C CA . PHE A 1 71 ? 4.715 3.668 5.988 1.00 84.69 71 PHE A CA 1
ATOM 597 C C . PHE A 1 71 ? 5.360 2.404 5.411 1.00 84.69 71 PHE A C 1
ATOM 599 O O . PHE A 1 71 ? 6.426 2.487 4.801 1.00 84.69 71 PHE A O 1
ATOM 606 N N . LEU A 1 72 ? 4.715 1.243 5.555 1.00 83.88 72 LEU A N 1
ATOM 607 C CA . LEU A 1 72 ? 5.224 -0.018 5.014 1.00 83.88 72 LEU A CA 1
ATOM 608 C C . LEU A 1 72 ? 5.272 -0.017 3.484 1.00 83.88 72 LEU A C 1
ATOM 610 O O . LEU A 1 72 ? 6.280 -0.416 2.904 1.00 83.88 72 LEU A O 1
ATOM 614 N N . VAL A 1 73 ? 4.216 0.467 2.826 1.00 83.81 73 VAL A N 1
ATOM 615 C CA . VAL A 1 73 ? 4.189 0.607 1.363 1.00 83.81 73 VAL A CA 1
ATOM 616 C C . VAL A 1 73 ? 5.296 1.544 0.893 1.00 83.81 73 VAL A C 1
ATOM 618 O O . VAL A 1 73 ? 5.970 1.251 -0.094 1.00 83.81 73 VAL A O 1
ATOM 621 N N . LEU A 1 74 ? 5.531 2.636 1.622 1.00 84.94 74 LEU A N 1
ATOM 622 C CA . LEU A 1 74 ? 6.603 3.564 1.296 1.00 84.94 74 LEU A CA 1
ATOM 623 C C . LEU A 1 74 ? 7.984 2.914 1.398 1.00 84.94 74 LEU A C 1
ATOM 625 O O . LEU A 1 74 ? 8.781 3.016 0.468 1.00 84.94 74 LEU A O 1
ATOM 629 N N . LEU A 1 75 ? 8.256 2.232 2.513 1.00 85.25 75 LEU A N 1
ATOM 630 C CA . LEU A 1 75 ? 9.516 1.525 2.732 1.00 85.25 75 LEU A CA 1
ATOM 631 C C . LEU A 1 75 ? 9.770 0.505 1.626 1.00 85.25 75 LEU A C 1
ATOM 633 O O . LEU A 1 75 ? 10.876 0.427 1.105 1.00 85.25 75 LEU A O 1
ATOM 637 N N . VAL A 1 76 ? 8.738 -0.228 1.219 1.00 85.00 76 VAL A N 1
ATOM 638 C CA . VAL A 1 76 ? 8.822 -1.184 0.112 1.00 85.00 76 VAL A CA 1
ATOM 639 C C . VAL A 1 76 ? 9.106 -0.479 -1.214 1.00 85.00 76 VAL A C 1
ATOM 641 O O . VAL A 1 76 ? 9.956 -0.942 -1.971 1.00 85.00 76 VAL A O 1
ATOM 644 N N . GLY A 1 77 ? 8.465 0.661 -1.481 1.00 83.00 77 GLY A N 1
ATOM 645 C CA . GLY A 1 77 ? 8.748 1.500 -2.649 1.00 83.00 77 GLY A CA 1
ATOM 646 C C . GLY A 1 77 ? 10.220 1.912 -2.736 1.00 83.00 77 GLY A C 1
ATOM 647 O O . GLY A 1 77 ? 10.856 1.782 -3.781 1.00 83.00 77 GLY A O 1
ATOM 648 N N . VAL A 1 78 ? 10.787 2.349 -1.614 1.00 85.94 78 VAL A N 1
ATOM 649 C CA . VAL A 1 78 ? 12.182 2.799 -1.537 1.00 85.94 78 VAL A CA 1
ATOM 650 C C . VAL A 1 78 ? 13.154 1.629 -1.634 1.00 85.94 78 VAL A C 1
ATOM 652 O O . VAL A 1 78 ? 14.079 1.677 -2.436 1.00 85.94 78 VAL A O 1
ATOM 655 N N . LEU A 1 79 ? 12.940 0.567 -0.855 1.00 85.31 79 LEU A N 1
ATOM 656 C CA . LEU A 1 79 ? 13.874 -0.556 -0.751 1.00 85.31 79 LEU A CA 1
ATOM 657 C C . LEU A 1 79 ? 13.840 -1.482 -1.970 1.00 85.31 79 LEU A C 1
ATOM 659 O O . LEU A 1 79 ? 14.880 -1.992 -2.372 1.00 85.31 79 LEU A O 1
ATOM 663 N N . MET A 1 80 ? 12.661 -1.738 -2.547 1.00 85.56 80 MET A N 1
ATOM 664 C CA . MET A 1 80 ? 12.521 -2.702 -3.647 1.00 85.56 80 MET A CA 1
ATOM 665 C C . MET A 1 80 ? 12.586 -2.063 -5.032 1.00 85.56 80 MET A C 1
ATOM 667 O O . MET A 1 80 ? 12.920 -2.752 -5.994 1.00 85.56 80 MET A O 1
ATOM 671 N N . PHE A 1 81 ? 12.247 -0.777 -5.152 1.00 87.56 81 PHE A N 1
ATOM 672 C CA . PHE A 1 81 ? 12.169 -0.087 -6.443 1.00 87.56 81 PHE A CA 1
ATOM 673 C C . PHE A 1 81 ? 13.091 1.131 -6.541 1.00 87.56 81 PHE A C 1
ATOM 675 O O . PHE A 1 81 ? 13.008 1.862 -7.528 1.00 87.56 81 PHE A O 1
ATOM 682 N N . ASN A 1 82 ? 13.966 1.345 -5.548 1.00 83.69 82 ASN A N 1
ATOM 683 C CA . ASN A 1 82 ? 14.882 2.487 -5.464 1.00 83.69 82 ASN A CA 1
ATOM 684 C C . ASN A 1 82 ? 14.178 3.833 -5.697 1.00 83.69 82 ASN A C 1
ATOM 686 O O . ASN A 1 82 ? 14.731 4.746 -6.315 1.00 83.69 82 ASN A O 1
ATOM 690 N N . GLU A 1 83 ? 12.935 3.971 -5.227 1.00 84.88 83 GLU A N 1
ATOM 691 C CA . GLU A 1 83 ? 12.232 5.240 -5.347 1.00 84.88 83 GLU A CA 1
ATOM 692 C C . GLU A 1 83 ? 12.889 6.306 -4.469 1.00 84.88 83 GLU A C 1
ATOM 694 O O . GLU A 1 83 ? 13.110 6.111 -3.274 1.00 84.88 83 GLU A O 1
ATOM 699 N N . SER A 1 84 ? 13.152 7.477 -5.047 1.00 87.00 84 SER A N 1
ATOM 700 C CA . SER A 1 84 ? 13.666 8.609 -4.284 1.00 87.00 84 SER A CA 1
ATOM 701 C C . SER A 1 84 ? 12.588 9.178 -3.358 1.00 87.00 84 SER A C 1
ATOM 703 O O . SER A 1 84 ? 11.448 9.443 -3.772 1.00 87.00 84 SER A O 1
ATOM 705 N N . ILE A 1 85 ? 12.958 9.397 -2.094 1.00 83.44 85 ILE A N 1
ATOM 706 C CA . ILE A 1 85 ? 12.177 10.199 -1.153 1.00 83.44 85 ILE A CA 1
ATOM 707 C C . ILE A 1 85 ? 12.630 11.653 -1.302 1.00 83.44 85 ILE A C 1
ATOM 709 O O . ILE A 1 85 ? 13.759 11.997 -0.973 1.00 83.44 85 ILE A O 1
ATOM 713 N N . ASN A 1 86 ? 11.734 12.510 -1.789 1.00 89.00 86 ASN A N 1
ATOM 714 C CA . ASN A 1 86 ? 11.904 13.964 -1.760 1.00 89.00 86 ASN A CA 1
ATOM 715 C C . ASN A 1 86 ? 11.103 14.545 -0.579 1.00 89.00 86 ASN A C 1
ATOM 717 O O . ASN A 1 86 ? 10.077 13.979 -0.194 1.00 89.00 86 ASN A O 1
ATOM 721 N N . ASN A 1 87 ? 11.512 15.702 -0.064 1.00 88.00 87 ASN A N 1
ATOM 722 C CA . ASN A 1 87 ? 10.807 16.507 0.935 1.00 88.00 87 ASN A CA 1
ATOM 723 C C . ASN A 1 87 ? 9.310 16.652 0.621 1.00 88.00 87 ASN A C 1
ATOM 725 O O . ASN A 1 87 ? 8.480 16.476 1.508 1.00 88.00 87 ASN A O 1
ATOM 729 N N . ASN A 1 88 ? 8.943 16.857 -0.649 1.00 88.00 88 ASN A N 1
ATOM 730 C CA . ASN A 1 88 ? 7.535 16.941 -1.055 1.00 88.00 88 ASN A CA 1
ATOM 731 C C . ASN A 1 88 ? 6.765 15.631 -0.807 1.00 88.00 88 ASN A C 1
ATOM 733 O O . ASN A 1 88 ? 5.614 15.670 -0.378 1.00 88.00 88 ASN A O 1
ATOM 737 N N . LYS A 1 89 ? 7.394 14.466 -1.035 1.00 83.75 89 LYS A N 1
ATOM 738 C CA . LYS A 1 89 ? 6.783 13.161 -0.733 1.00 83.75 89 LYS A CA 1
ATOM 739 C C . LYS A 1 89 ? 6.610 12.986 0.775 1.00 83.75 89 LYS A C 1
ATOM 741 O O . LYS A 1 89 ? 5.545 12.564 1.200 1.00 83.75 89 LYS A O 1
ATOM 746 N N . ILE A 1 90 ? 7.611 13.364 1.576 1.00 86.81 90 ILE A N 1
ATOM 747 C CA . ILE A 1 90 ? 7.547 13.301 3.048 1.00 86.81 90 ILE A CA 1
ATOM 748 C C . ILE A 1 90 ? 6.383 14.142 3.575 1.00 86.81 90 ILE A C 1
ATOM 750 O O . ILE A 1 90 ? 5.558 13.643 4.336 1.00 86.81 90 ILE A O 1
ATOM 754 N N . ILE A 1 91 ? 6.282 15.395 3.126 1.00 89.69 91 ILE A N 1
ATOM 755 C CA . ILE A 1 91 ? 5.198 16.303 3.517 1.00 89.69 91 ILE A CA 1
ATOM 756 C C . ILE A 1 91 ? 3.841 15.719 3.109 1.00 89.69 91 ILE A C 1
ATOM 758 O O . ILE A 1 91 ? 2.918 15.695 3.920 1.00 89.69 91 ILE A O 1
ATOM 762 N N . GLY A 1 92 ? 3.729 15.181 1.891 1.00 87.12 92 GLY A N 1
ATOM 763 C CA . GLY A 1 92 ? 2.510 14.521 1.422 1.00 87.12 92 GLY A CA 1
ATOM 764 C C . GLY A 1 92 ? 2.096 13.329 2.290 1.00 87.12 92 GLY A C 1
ATOM 765 O O . GLY A 1 92 ? 0.921 13.192 2.616 1.00 87.12 92 GLY A O 1
ATOM 766 N N . ILE A 1 93 ? 3.048 12.498 2.721 1.00 86.94 93 ILE A N 1
ATOM 767 C CA . ILE A 1 93 ? 2.782 11.340 3.592 1.00 86.94 93 ILE A CA 1
ATOM 768 C C . ILE A 1 93 ? 2.307 11.789 4.971 1.00 86.94 93 ILE A C 1
ATOM 770 O O . ILE A 1 93 ? 1.352 11.223 5.503 1.00 86.94 93 ILE A O 1
ATOM 774 N N . LEU A 1 94 ? 2.955 12.805 5.547 1.00 88.12 94 LEU A N 1
ATOM 775 C CA . LEU A 1 94 ? 2.568 13.360 6.841 1.00 88.12 94 LEU A CA 1
ATOM 776 C C . LEU A 1 94 ? 1.150 13.936 6.779 1.00 88.12 94 LEU A C 1
ATOM 778 O O . LEU A 1 94 ? 0.308 13.571 7.596 1.00 88.12 94 LEU A O 1
ATOM 782 N N . LEU A 1 95 ? 0.854 14.759 5.769 1.00 90.06 95 LEU A N 1
ATOM 783 C CA . LEU A 1 95 ? -0.482 15.324 5.563 1.00 90.06 95 LEU A CA 1
ATOM 784 C C . LEU A 1 95 ? -1.536 14.244 5.294 1.00 90.06 95 LEU A C 1
ATOM 786 O O . LEU A 1 95 ? -2.635 14.315 5.843 1.00 90.06 95 LEU A O 1
ATOM 790 N N . GLY A 1 96 ? -1.206 13.222 4.502 1.00 86.38 96 GLY A N 1
ATOM 791 C CA . GLY A 1 96 ? -2.091 12.085 4.246 1.00 86.38 96 GLY A CA 1
ATOM 792 C C . GLY A 1 96 ? -2.401 11.295 5.518 1.00 86.38 96 GLY A C 1
ATOM 793 O O . GLY A 1 96 ? -3.562 11.013 5.805 1.00 86.38 96 GLY A O 1
ATOM 794 N N . SER A 1 97 ? -1.380 11.019 6.331 1.00 85.94 97 SER A N 1
ATOM 795 C CA . SER A 1 97 ? -1.530 10.308 7.607 1.00 85.94 97 SER A CA 1
ATOM 796 C C . SER A 1 97 ? -2.390 11.098 8.599 1.00 85.94 97 SER A C 1
ATOM 798 O O . SER A 1 97 ? -3.275 10.529 9.235 1.00 85.94 97 SER A O 1
ATOM 800 N N . VAL A 1 98 ? -2.184 12.419 8.691 1.00 87.12 98 VAL A N 1
ATOM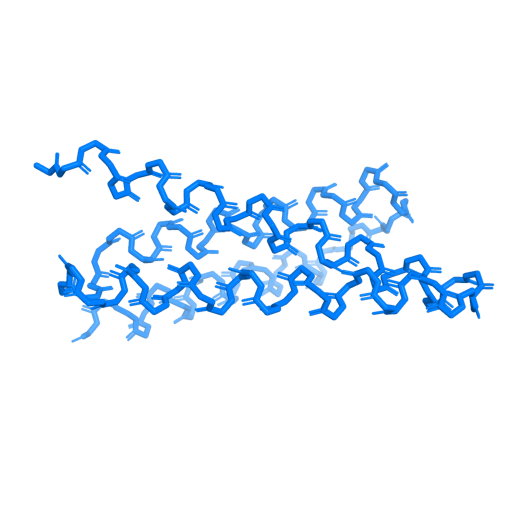 801 C CA . VAL A 1 98 ? -3.009 13.318 9.518 1.00 87.12 98 VAL A CA 1
ATOM 802 C C . VAL A 1 98 ? -4.450 13.368 9.009 1.00 87.12 98 VAL A C 1
ATOM 804 O O . VAL A 1 98 ? -5.378 13.322 9.810 1.00 87.12 98 VAL A O 1
ATOM 807 N N . SER A 1 99 ? -4.655 13.409 7.691 1.00 86.31 99 SER A N 1
ATOM 808 C CA . SER A 1 99 ? -5.996 13.424 7.090 1.00 86.31 99 SER A CA 1
ATOM 809 C C . SER A 1 99 ? -6.772 12.149 7.416 1.00 86.31 99 SER A C 1
ATOM 811 O O . SER A 1 99 ? -7.929 12.220 7.818 1.00 86.31 99 SER A O 1
ATOM 813 N N . ILE A 1 100 ? -6.124 10.987 7.308 1.00 84.38 100 ILE A N 1
ATOM 814 C CA . ILE A 1 100 ? -6.712 9.689 7.665 1.00 84.38 100 ILE A CA 1
ATOM 815 C C . ILE A 1 100 ? -7.037 9.630 9.156 1.00 84.38 100 ILE A C 1
ATOM 817 O O . ILE A 1 100 ? -8.132 9.212 9.528 1.00 84.38 100 ILE A O 1
ATOM 821 N N . TYR A 1 101 ? -6.123 10.100 10.008 1.00 84.12 101 TYR A N 1
ATOM 822 C CA . TYR A 1 101 ? -6.367 10.197 11.444 1.00 84.12 101 TYR A CA 1
ATOM 823 C C . TYR A 1 101 ? -7.599 11.059 11.757 1.00 84.12 101 TYR A C 1
ATOM 825 O O . TYR A 1 101 ? -8.450 10.643 12.535 1.00 84.12 101 TYR A O 1
ATOM 833 N N . LEU A 1 102 ? -7.721 12.239 11.140 1.00 83.88 102 LEU A N 1
ATOM 834 C CA . LEU A 1 102 ? -8.855 13.142 11.356 1.00 83.88 102 LEU A CA 1
ATOM 835 C C . LEU A 1 102 ? -10.178 12.565 10.837 1.00 83.88 102 LEU A C 1
ATOM 837 O O . LEU A 1 102 ? -11.191 12.701 11.514 1.00 83.88 102 LEU A O 1
ATOM 841 N N . LEU A 1 103 ? -10.166 11.913 9.669 1.00 81.31 103 LEU A N 1
ATOM 842 C CA . LEU A 1 103 ? -11.355 11.296 9.073 1.00 81.31 103 LEU A CA 1
ATOM 843 C C . LEU A 1 103 ? -11.945 10.190 9.943 1.00 81.31 103 LEU A C 1
ATOM 845 O O . LEU A 1 103 ? -13.158 10.068 10.033 1.00 81.31 103 LEU A O 1
ATOM 849 N N . LEU A 1 104 ? -11.083 9.381 10.547 1.00 75.12 104 LEU A N 1
ATOM 850 C CA . LEU A 1 104 ? -11.482 8.188 11.289 1.00 75.12 104 LEU A CA 1
ATOM 851 C C . LEU A 1 104 ? -11.633 8.430 12.799 1.00 75.12 104 LEU A C 1
ATOM 853 O O . LEU A 1 104 ? -12.134 7.564 13.512 1.00 75.12 104 LEU A O 1
ATOM 857 N N . LYS A 1 105 ? -11.155 9.575 13.304 1.00 69.81 105 LYS A N 1
ATOM 858 C CA . LYS A 1 105 ? -11.357 9.995 14.698 1.00 69.81 105 LYS A CA 1
ATOM 859 C C . LYS A 1 105 ? -12.815 10.390 14.979 1.00 69.81 105 LYS A C 1
ATOM 861 O O . LYS A 1 105 ? -13.228 10.298 16.136 1.00 69.81 105 LYS A O 1
ATOM 866 N N . ASN A 1 106 ? -13.531 10.871 13.962 1.00 53.28 106 ASN A N 1
ATOM 867 C CA . ASN A 1 106 ? -14.955 11.221 14.026 1.00 53.28 106 ASN A CA 1
ATOM 868 C C . ASN A 1 106 ? -15.844 9.989 13.853 1.00 53.28 106 ASN A C 1
ATOM 870 O O . ASN A 1 106 ? -16.958 10.025 14.416 1.00 53.28 106 ASN A O 1
#

Sequence (106 aa):
MNYYIILLAFSASIIAIFSLIFIKRYIINKEFYNLVIAFILYILLLLSYIKLFEKQELSSLYIILQILQIFLVLLVGVLMFNESINNNKIIGILLGSVSIYLLLKN

InterPro domains:
  IPR037185 Multidrug transporter EmrE superfamily [SSF103481] (11-104)